Protein AF-A0A8D2KYY7-F1 (afdb_monomer)

Foldseek 3Di:
DDDDDPPDDDDPDDDDPPPPPDPPPPPFPADCLLVDDWDLDDAQDFAWWWFQDPVVRAIDIDGHRPDDTGSRTHNDRVVRCVRGVPRPDPDPPPDDDDPDDD

Organism: Varanus komodoensis (NCBI:txid61221)

InterPro domains:
  IPR002223 Pancreatic trypsin inhibitor Kunitz domain [PF00014] (33-85)
  IPR002223 Pancreatic trypsin inhibitor Kunitz domain [PR00759] (31-45)
  IPR002223 Pancreatic trypsin inhibitor Kunitz domain [PR00759] (59-69)
  IPR002223 Pancreatic trypsin inhibitor Kunitz domain [PR00759] (69-84)
  IPR002223 Pancreatic trypsin inhibitor Kunitz domain [PS50279] (34-84)
  IPR002223 Pancreatic trypsin inhibitor Kunitz domain [SM00131] (32-85)
  IPR020901 Proteinase inhibitor I2, Kunitz, conse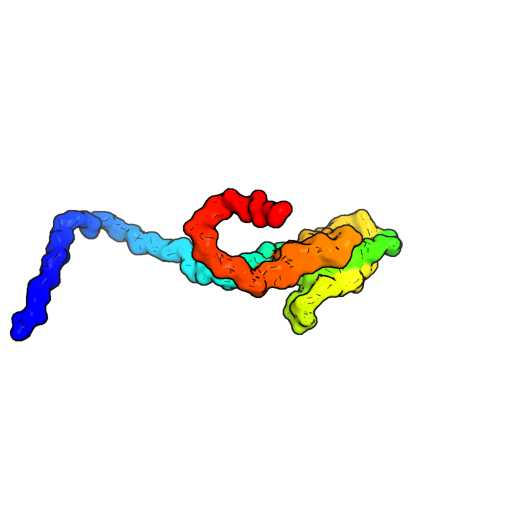rved site [PS00280] (62-80)
  IPR036880 Pancreatic trypsin inhibitor Kunitz domain superfamily [G3DSA:4.10.410.10] (22-94)
  IPR036880 Pancreatic trypsin inhibitor Kunitz domain superfamily [SSF57362] (28-86)
  IPR050098 Tissue factor pathway inhibitor/Kunitz-type serine protease inhibitor-like [PTHR10083] (25-87)

pLDDT: mean 76.75, std 21.6, range [40.44, 98.44]

Mean predicted aligned error: 15.15 Å

Radius of gyration: 23.45 Å; Cα contacts (8 Å, |Δi|>4): 127; chains: 1; bounding box: 66×53×48 Å

Sequence (102 aa):
RRGFCTVRPSFCTTRLCIPSPLRQAPSSFRPDICDLPVDPGHCKAYIVRYYYNRATNRCQKFIYGGCKGNGNNFKTLEQCQKTCESSANTTRTAWGPSSAAP

Nearest PDB structures (foldseek):
  5nmv-assembly1_K  TM=1.003E+00  e=4.332E-07  Homo sapiens
  3m7q-assembly1_B  TM=9.881E-01  e=7.737E-07  Stichodactyla helianthus
  2ody-assembly2_F  TM=9.115E-01  e=5.979E-07  Rhipicephalus microplus
  6q6c-assembly2_B  TM=9.743E-01  e=2.633E-06  Conus striatus
  5yv7-assembly1_A  TM=9.722E-01  e=2.808E-06  Dendroaspis angusticeps

Structure (mmCIF, N/CA/C/O backbone):
data_AF-A0A8D2KYY7-F1
#
_entry.id   AF-A0A8D2KYY7-F1
#
loop_
_atom_site.group_PDB
_atom_site.id
_atom_site.type_symbol
_atom_site.label_atom_id
_atom_site.label_alt_id
_atom_site.label_comp_id
_atom_site.label_asym_id
_atom_site.label_entity_id
_atom_site.label_seq_id
_atom_site.pdbx_PDB_ins_code
_atom_site.Cartn_x
_atom_site.Cartn_y
_atom_site.Cartn_z
_atom_site.occupancy
_atom_site.B_iso_or_equiv
_atom_site.auth_seq_id
_atom_site.auth_comp_id
_atom_site.auth_asym_id
_atom_site.auth_atom_id
_atom_site.pdbx_PDB_model_num
ATOM 1 N N . ARG A 1 1 ? -54.490 31.248 15.657 1.00 48.53 1 ARG A N 1
ATOM 2 C CA . ARG A 1 1 ? -53.612 31.384 14.470 1.00 48.53 1 ARG A CA 1
ATOM 3 C C . ARG A 1 1 ? -52.354 32.135 14.916 1.00 48.53 1 ARG A C 1
ATOM 5 O O . ARG A 1 1 ? -52.413 33.341 15.084 1.00 48.53 1 ARG A O 1
ATOM 12 N N . ARG A 1 2 ? -51.298 31.395 15.282 1.00 44.22 2 ARG A N 1
ATOM 13 C CA . ARG A 1 2 ? -49.965 31.889 15.706 1.00 44.22 2 ARG A CA 1
ATOM 14 C C . ARG A 1 2 ? -49.086 31.918 14.441 1.00 44.22 2 ARG A C 1
ATOM 16 O O . ARG A 1 2 ? -49.304 31.051 13.608 1.00 44.22 2 ARG A O 1
ATOM 23 N N . GLY A 1 3 ? -48.118 32.784 14.171 1.00 40.44 3 GLY A N 1
ATOM 24 C CA . GLY A 1 3 ? -47.458 33.906 14.835 1.00 40.44 3 GLY A CA 1
ATOM 25 C C . GLY A 1 3 ? -46.453 34.472 13.804 1.00 40.44 3 GLY A C 1
ATOM 26 O O . GLY A 1 3 ? -46.096 33.786 12.850 1.00 40.44 3 GLY A O 1
ATOM 27 N N . PHE A 1 4 ? -46.079 35.738 13.947 1.00 47.56 4 PHE A N 1
ATOM 28 C CA . PHE A 1 4 ? -45.392 36.574 12.957 1.00 47.56 4 PHE A CA 1
ATOM 29 C C . PHE A 1 4 ? -43.995 36.071 12.530 1.00 47.56 4 PHE A C 1
ATOM 31 O O . PHE A 1 4 ? -43.160 35.753 13.373 1.00 47.56 4 PHE A O 1
ATOM 38 N N . CYS A 1 5 ? -43.707 36.094 11.220 1.00 54.09 5 CYS A N 1
ATOM 39 C CA . CYS A 1 5 ? -42.347 36.017 10.679 1.00 54.09 5 CYS A CA 1
ATOM 40 C C . CYS A 1 5 ? -41.602 37.326 10.979 1.00 54.09 5 CYS A C 1
ATOM 42 O O . CYS A 1 5 ? -41.733 38.301 10.243 1.00 54.09 5 CYS A O 1
ATOM 44 N N . THR A 1 6 ? -40.792 37.363 12.034 1.00 54.78 6 THR A N 1
ATOM 45 C CA . THR A 1 6 ? -39.827 38.451 12.243 1.00 54.78 6 THR A CA 1
ATOM 46 C C . THR A 1 6 ? -38.569 38.190 11.415 1.00 54.78 6 THR A C 1
ATOM 48 O O . THR A 1 6 ? -37.519 37.825 11.942 1.00 54.78 6 THR A O 1
ATOM 51 N N . VAL A 1 7 ? -38.668 38.374 10.099 1.00 51.41 7 VAL A N 1
ATOM 52 C CA . VAL A 1 7 ? -37.487 38.672 9.281 1.00 51.41 7 VAL A CA 1
ATOM 53 C C . VAL A 1 7 ? -37.053 40.095 9.624 1.00 51.41 7 VAL A C 1
ATOM 55 O O . VAL A 1 7 ? -37.722 41.061 9.267 1.00 51.41 7 VAL A O 1
ATOM 58 N N . ARG A 1 8 ? -35.956 40.238 10.375 1.00 50.00 8 ARG A N 1
ATOM 59 C CA . ARG A 1 8 ? -35.289 41.538 10.516 1.00 50.00 8 ARG A CA 1
ATOM 60 C C . ARG A 1 8 ? -34.567 41.866 9.197 1.00 50.00 8 ARG A C 1
ATOM 62 O O . ARG A 1 8 ? -33.882 40.992 8.668 1.00 50.00 8 ARG A O 1
ATOM 69 N N . PRO A 1 9 ? -34.724 43.090 8.664 1.00 55.34 9 PRO A N 1
ATOM 70 C CA . PRO A 1 9 ? -34.107 43.534 7.420 1.00 55.34 9 PRO A CA 1
ATOM 71 C C . PRO A 1 9 ? -32.664 44.007 7.664 1.00 55.34 9 PRO A C 1
ATOM 73 O O . PRO A 1 9 ? -32.328 44.405 8.780 1.00 55.34 9 PRO A O 1
ATOM 76 N N . SER A 1 10 ? -31.864 44.050 6.590 1.00 50.38 10 SER A N 1
ATOM 77 C CA . SER A 1 10 ? -30.414 44.355 6.490 1.00 50.38 10 SER A CA 1
ATOM 78 C C . SER A 1 10 ? -29.561 43.076 6.540 1.00 50.38 10 SER A C 1
ATOM 80 O O . SER A 1 10 ? -29.417 42.475 7.591 1.00 50.38 10 SER A O 1
ATOM 82 N N . PHE A 1 11 ? -28.974 42.539 5.470 1.00 45.44 11 PHE A N 1
ATOM 83 C CA . PHE A 1 11 ? -28.519 43.122 4.212 1.00 45.44 11 PHE A CA 1
ATOM 84 C C . PHE A 1 11 ? -28.620 42.054 3.111 1.00 45.44 11 PHE A C 1
ATOM 86 O O . PHE A 1 11 ? -27.840 41.108 3.077 1.00 45.44 11 PHE A O 1
ATOM 93 N N . CYS A 1 12 ? -29.583 42.197 2.201 1.00 52.53 12 CYS A N 1
ATOM 94 C CA . CYS A 1 12 ? -29.524 41.526 0.907 1.00 52.53 12 CYS A CA 1
ATOM 95 C C . CYS A 1 12 ? -28.893 42.531 -0.057 1.00 52.53 12 CYS A C 1
ATOM 97 O O . CYS A 1 12 ? -29.588 43.322 -0.689 1.00 52.53 12 CYS A O 1
ATOM 99 N N . THR A 1 13 ? -27.565 42.584 -0.091 1.00 57.62 13 THR A N 1
ATOM 100 C CA . THR A 1 13 ? -26.835 43.410 -1.053 1.00 57.62 13 THR A CA 1
ATOM 101 C C . THR A 1 13 ? -25.931 42.510 -1.872 1.00 57.62 13 THR A C 1
ATOM 103 O O . THR A 1 13 ? -25.223 41.668 -1.330 1.00 57.62 13 THR A O 1
ATOM 106 N N . THR A 1 14 ? -25.977 42.722 -3.185 1.00 52.69 14 THR A N 1
ATOM 107 C CA . THR A 1 14 ? -25.118 42.137 -4.223 1.00 52.69 14 THR A CA 1
ATOM 108 C C . THR A 1 14 ? -25.238 40.626 -4.434 1.00 52.69 14 THR A C 1
ATOM 110 O O . THR A 1 14 ? -24.590 39.834 -3.770 1.00 52.69 14 THR A O 1
ATOM 113 N N . ARG A 1 15 ? -26.064 40.244 -5.418 1.00 60.72 15 ARG A N 1
ATOM 114 C CA . ARG A 1 15 ? -25.735 39.431 -6.616 1.00 60.72 15 ARG A CA 1
ATOM 115 C C . ARG A 1 15 ? -24.553 38.433 -6.569 1.00 60.72 15 ARG A C 1
ATOM 117 O O . ARG A 1 15 ? -23.904 38.221 -7.584 1.00 60.72 15 ARG A O 1
ATOM 124 N N . LEU A 1 16 ? -24.313 37.776 -5.443 1.00 52.81 16 LEU A N 1
ATOM 125 C CA . LEU A 1 16 ? -23.398 36.651 -5.271 1.00 52.81 16 LEU A CA 1
ATOM 126 C C . LEU A 1 16 ? -24.142 35.582 -4.471 1.00 52.81 16 LEU A C 1
ATOM 128 O O . LEU A 1 16 ? -23.932 35.390 -3.278 1.00 52.81 16 LEU A O 1
ATOM 132 N N . CYS A 1 17 ? -25.034 34.860 -5.152 1.00 53.78 17 CYS A N 1
ATOM 133 C CA . CYS A 1 17 ? -25.278 33.479 -4.761 1.00 53.78 17 CYS A CA 1
ATOM 134 C C . CYS A 1 17 ? -23.953 32.755 -4.999 1.00 53.78 17 CYS A C 1
ATOM 136 O O . CYS A 1 17 ? -23.653 32.372 -6.127 1.00 53.78 17 CYS A O 1
ATOM 138 N N . ILE A 1 18 ? -23.120 32.669 -3.963 1.00 57.78 18 ILE A N 1
ATOM 139 C CA . ILE A 1 18 ? -21.913 31.850 -3.982 1.00 57.78 18 ILE A CA 1
ATOM 140 C C . ILE A 1 18 ? -22.413 30.434 -4.299 1.00 57.78 18 ILE A C 1
ATOM 142 O O . ILE A 1 18 ? -23.203 29.913 -3.503 1.00 57.78 18 ILE A O 1
ATOM 146 N N . PRO A 1 19 ? -22.053 29.814 -5.443 1.00 49.78 19 PRO A N 1
ATOM 147 C CA . PRO A 1 19 ? -22.324 28.399 -5.621 1.00 49.78 19 PRO A CA 1
ATOM 148 C C . PRO A 1 19 ? -21.653 27.717 -4.440 1.00 49.78 19 PRO A C 1
ATOM 150 O O . PRO A 1 19 ? -20.446 27.863 -4.240 1.00 49.78 19 PRO A O 1
ATOM 153 N N . SER A 1 20 ? -22.468 27.097 -3.588 1.00 56.03 20 SER A N 1
ATOM 154 C CA . SER A 1 20 ? -22.016 26.432 -2.376 1.00 56.03 20 SER A CA 1
ATOM 155 C C . SER A 1 20 ? -20.775 25.616 -2.735 1.00 56.03 20 SER A C 1
ATOM 157 O O . SER A 1 20 ? -20.881 24.798 -3.655 1.00 56.03 20 SER A O 1
ATOM 159 N N . PRO A 1 21 ? -19.604 25.841 -2.105 1.00 57.22 21 PRO A N 1
ATOM 160 C CA . PRO A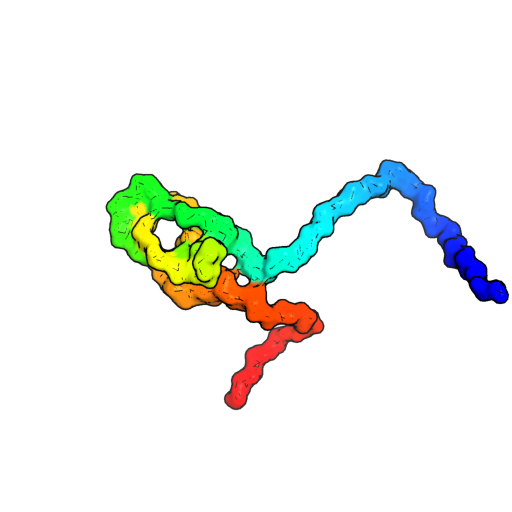 1 21 ? -18.469 24.977 -2.359 1.00 57.22 21 PRO A CA 1
ATOM 161 C C . PRO A 1 21 ? -18.957 23.601 -1.954 1.00 57.22 21 PRO A C 1
ATOM 163 O O . PRO A 1 21 ? -19.390 23.419 -0.816 1.00 57.22 21 PRO A O 1
ATOM 166 N N . LEU A 1 22 ? -19.053 22.730 -2.956 1.00 47.69 22 LEU A N 1
ATOM 167 C CA . LEU A 1 22 ? -19.577 21.377 -2.918 1.00 47.69 22 LEU A CA 1
ATOM 168 C C . LEU A 1 22 ? -19.725 20.888 -1.483 1.00 47.69 22 LEU A C 1
ATOM 170 O O . LEU A 1 22 ? -18.726 20.640 -0.805 1.00 47.69 22 LEU A O 1
ATOM 174 N N . ARG A 1 23 ? -20.980 20.776 -1.033 1.00 51.78 23 ARG A N 1
ATOM 175 C CA . ARG A 1 23 ? -21.366 19.995 0.139 1.00 51.78 23 ARG A CA 1
ATOM 176 C C . ARG A 1 23 ? -20.937 18.556 -0.131 1.00 51.78 23 ARG A C 1
ATOM 178 O O . ARG A 1 23 ? -21.747 17.708 -0.482 1.00 51.78 23 ARG A O 1
ATOM 185 N N . GLN A 1 24 ? -19.643 18.301 -0.016 1.00 52.22 24 GLN A N 1
ATOM 186 C CA . GLN A 1 24 ? -19.081 16.983 0.105 1.00 52.22 24 GLN A CA 1
ATOM 187 C C . GLN A 1 24 ? -19.529 16.566 1.492 1.00 52.22 24 GLN A C 1
ATOM 189 O O . GLN A 1 24 ? -18.998 17.004 2.514 1.00 52.22 24 GLN A O 1
ATOM 194 N N . ALA A 1 25 ? -20.617 15.798 1.529 1.00 55.78 25 ALA A N 1
ATOM 195 C CA . ALA A 1 25 ? -20.878 14.955 2.676 1.00 55.78 25 ALA A CA 1
ATOM 196 C C . ALA A 1 25 ? -19.541 14.292 3.051 1.00 55.78 25 ALA A C 1
ATOM 198 O O . ALA A 1 25 ? -18.813 13.908 2.135 1.00 55.78 25 ALA A O 1
ATOM 199 N N . PRO A 1 26 ? -19.178 14.173 4.338 1.00 54.53 26 PRO A N 1
ATOM 200 C CA . PRO A 1 26 ? -18.027 13.372 4.721 1.00 54.53 26 PRO A CA 1
ATOM 201 C C . PRO A 1 26 ? -18.350 11.919 4.356 1.00 54.53 26 PRO A C 1
ATOM 203 O O . PRO A 1 26 ? -18.907 11.165 5.155 1.00 54.53 26 PRO A O 1
ATOM 206 N N . SER A 1 27 ? -18.098 11.556 3.101 1.00 57.41 27 SER A N 1
ATOM 207 C CA . SER A 1 27 ? -18.264 10.228 2.551 1.00 57.41 27 SER A CA 1
ATOM 208 C C . SER A 1 27 ? -17.104 9.421 3.087 1.00 57.41 27 SER A C 1
ATOM 210 O O . SER A 1 27 ? -16.060 9.347 2.453 1.00 57.41 27 SER A O 1
ATOM 212 N N . SER A 1 28 ? -17.285 8.859 4.282 1.00 60.31 28 SER A N 1
ATOM 213 C CA . SER A 1 28 ? -16.292 8.058 5.003 1.00 60.31 28 SER A CA 1
ATOM 214 C C . SER A 1 28 ? -14.980 8.796 5.319 1.00 60.31 28 SER A C 1
ATOM 216 O O . SER A 1 28 ? -14.348 9.424 4.484 1.00 60.31 28 SER A O 1
ATOM 218 N N . PHE A 1 29 ? -14.514 8.690 6.561 1.00 69.44 29 PHE A N 1
ATOM 219 C CA . PHE A 1 29 ? -13.183 9.160 6.971 1.00 69.44 29 PHE A CA 1
ATOM 22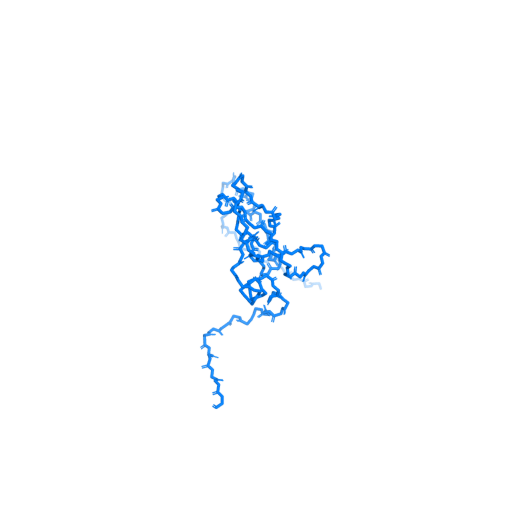0 C C . PHE A 1 29 ? -12.097 8.199 6.435 1.00 69.44 29 PHE A C 1
ATOM 222 O O . PHE A 1 29 ? -11.320 7.626 7.195 1.00 69.44 29 PHE A O 1
ATOM 229 N N . ARG A 1 30 ? -12.113 7.917 5.128 1.00 79.75 30 ARG A N 1
ATOM 230 C CA . ARG A 1 30 ? -11.134 7.084 4.427 1.00 79.75 30 ARG A CA 1
ATOM 231 C C . ARG A 1 30 ? -10.218 7.995 3.619 1.00 79.75 30 ARG A C 1
ATOM 233 O O . ARG A 1 30 ? -10.729 8.829 2.878 1.00 79.75 30 ARG A O 1
ATOM 240 N N . PRO A 1 31 ? -8.891 7.873 3.762 1.00 88.75 31 PRO A N 1
ATOM 241 C CA . PRO A 1 31 ? -7.971 8.625 2.925 1.00 88.75 31 PRO A CA 1
ATOM 242 C C . PRO A 1 31 ? -8.168 8.276 1.446 1.00 88.75 31 PRO A C 1
ATOM 244 O O . PRO A 1 31 ? -8.294 7.101 1.106 1.00 88.75 31 PRO A O 1
ATOM 247 N N . ASP A 1 32 ? -8.088 9.274 0.567 1.00 91.38 32 ASP A N 1
ATOM 248 C CA . ASP A 1 32 ? -8.214 9.096 -0.890 1.00 91.38 32 ASP A CA 1
ATOM 249 C C . ASP A 1 32 ? -7.154 8.132 -1.472 1.00 91.38 32 ASP A C 1
ATOM 251 O O . ASP A 1 32 ? -7.356 7.489 -2.492 1.00 91.38 32 ASP A O 1
ATOM 255 N N . ILE A 1 33 ? -6.033 7.900 -0.781 1.00 94.88 33 ILE A N 1
ATOM 256 C CA . ILE A 1 33 ? -5.046 6.903 -1.233 1.00 94.88 33 ILE A CA 1
ATOM 257 C C . ILE A 1 33 ? -5.595 5.470 -1.223 1.00 94.88 33 ILE A C 1
ATOM 259 O O . ILE A 1 33 ? -5.155 4.643 -2.015 1.00 94.88 33 ILE A O 1
ATOM 263 N N . CYS A 1 34 ? -6.560 5.176 -0.348 1.00 94.81 34 CYS A N 1
ATOM 264 C CA . CYS A 1 34 ? -7.258 3.889 -0.304 1.00 94.81 34 CYS A CA 1
ATOM 265 C C . CYS A 1 34 ? -8.196 3.727 -1.502 1.00 94.81 34 CYS A C 1
ATOM 267 O O . CYS A 1 34 ? -8.690 2.636 -1.785 1.00 94.81 34 CYS A O 1
ATOM 269 N N . ASP A 1 35 ? -8.434 4.830 -2.202 1.00 93.25 35 ASP A N 1
ATOM 270 C CA . ASP A 1 35 ? -9.371 4.924 -3.286 1.00 93.25 35 ASP A CA 1
ATOM 271 C C . ASP A 1 35 ? -8.727 4.683 -4.659 1.00 93.25 35 ASP A C 1
ATOM 273 O O . ASP A 1 35 ? -9.427 4.373 -5.629 1.00 93.25 35 ASP A O 1
ATOM 277 N N . LEU A 1 36 ? -7.394 4.716 -4.707 1.00 95.81 36 LEU A N 1
ATOM 278 C CA . LEU A 1 36 ? -6.582 4.532 -5.903 1.00 95.81 36 LEU A CA 1
ATOM 279 C C . LEU A 1 36 ? -6.469 3.051 -6.319 1.00 95.81 36 LEU A C 1
ATOM 281 O O . LEU A 1 36 ? -6.447 2.160 -5.463 1.00 95.81 36 LEU A O 1
ATOM 285 N N . PRO A 1 37 ? -6.336 2.758 -7.626 1.00 96.50 37 PRO A N 1
ATOM 286 C CA . PRO A 1 37 ? -6.029 1.411 -8.104 1.00 96.50 37 PRO A CA 1
ATOM 287 C C . PRO A 1 37 ? -4.622 0.974 -7.673 1.00 96.50 37 PRO A C 1
ATOM 289 O O . PRO A 1 37 ? -3.775 1.803 -7.353 1.00 96.50 37 PRO A O 1
ATOM 292 N N . VAL A 1 38 ? -4.336 -0.327 -7.708 1.00 96.50 38 VAL A N 1
ATOM 293 C CA . VAL A 1 38 ? -2.958 -0.816 -7.546 1.00 96.50 38 VAL A CA 1
ATOM 294 C C . VAL A 1 38 ? -2.110 -0.420 -8.759 1.00 96.50 38 VAL A C 1
ATOM 296 O O . VAL A 1 38 ? -2.564 -0.545 -9.894 1.00 96.50 38 VAL A O 1
ATOM 299 N N . ASP A 1 39 ? -0.878 0.039 -8.528 1.00 97.88 39 ASP A N 1
ATOM 300 C CA . ASP A 1 39 ? 0.070 0.383 -9.594 1.00 97.88 39 ASP A CA 1
ATOM 301 C C . ASP A 1 39 ? 1.461 -0.221 -9.300 1.00 97.88 39 ASP A C 1
ATOM 303 O O . ASP A 1 39 ? 2.150 0.234 -8.377 1.00 97.88 39 ASP A O 1
ATOM 307 N N . PRO A 1 40 ? 1.893 -1.258 -10.048 1.00 97.50 40 PRO A N 1
ATOM 308 C CA . PRO A 1 40 ? 3.213 -1.863 -9.881 1.00 97.50 40 PRO A CA 1
ATOM 309 C C . PRO A 1 40 ? 4.352 -0.960 -10.378 1.00 97.50 40 PRO A C 1
ATOM 311 O O . PRO A 1 40 ? 5.503 -1.188 -9.997 1.00 97.50 40 PRO A O 1
ATOM 314 N N . GLY A 1 41 ? 4.063 0.061 -11.188 1.00 97.25 41 GLY A N 1
ATOM 315 C CA . GLY A 1 41 ? 5.064 0.857 -11.885 1.00 97.25 41 GLY A CA 1
ATOM 316 C C . GLY A 1 41 ? 5.747 0.107 -13.036 1.00 97.25 41 GLY A C 1
ATOM 317 O O . GLY A 1 41 ? 5.450 -1.047 -13.332 1.00 97.25 41 GLY A O 1
ATOM 318 N N . HIS A 1 42 ? 6.680 0.787 -13.708 1.00 96.50 42 HIS A N 1
ATOM 319 C CA . HIS A 1 42 ? 7.329 0.282 -14.931 1.00 96.50 42 HIS A CA 1
ATOM 320 C C . HIS A 1 42 ? 8.652 -0.460 -14.678 1.00 96.50 42 HIS A C 1
ATOM 322 O O . HIS A 1 42 ? 9.186 -1.110 -15.578 1.00 96.50 42 HIS A O 1
ATOM 328 N N . CYS A 1 43 ? 9.213 -0.347 -13.473 1.00 98.00 43 CYS A N 1
ATOM 329 C CA . CYS A 1 43 ? 10.405 -1.102 -13.098 1.00 98.00 43 CYS A CA 1
ATOM 330 C C . CYS A 1 43 ? 10.065 -2.583 -12.844 1.00 98.00 43 CYS A C 1
ATOM 332 O O . CYS A 1 43 ? 8.905 -2.944 -12.675 1.00 98.00 43 CYS A O 1
ATOM 334 N N . LYS A 1 44 ? 11.081 -3.457 -12.836 1.00 97.06 44 LYS A N 1
ATOM 335 C CA . LYS A 1 44 ? 10.911 -4.925 -12.793 1.00 97.06 44 LYS A CA 1
ATOM 336 C C . LYS A 1 44 ? 11.496 -5.586 -11.537 1.00 97.06 44 LYS A C 1
ATOM 338 O O . LYS A 1 44 ? 11.856 -6.759 -11.571 1.00 97.06 44 LYS A O 1
ATOM 343 N N . ALA A 1 45 ? 11.637 -4.845 -10.438 1.00 97.69 45 ALA A N 1
ATOM 344 C CA . ALA A 1 45 ? 12.033 -5.438 -9.164 1.00 97.69 45 ALA A CA 1
ATOM 345 C C . ALA A 1 45 ? 10.896 -6.298 -8.585 1.00 97.69 45 ALA A C 1
ATOM 347 O O . ALA A 1 45 ? 9.719 -6.043 -8.830 1.00 97.69 45 ALA A O 1
ATOM 348 N N . TYR A 1 46 ? 11.249 -7.303 -7.784 1.00 98.00 46 TYR A N 1
ATOM 349 C CA . TYR A 1 46 ? 10.284 -8.159 -7.097 1.00 98.00 46 TYR A CA 1
ATOM 350 C C . TYR A 1 46 ? 10.156 -7.725 -5.635 1.00 98.00 46 TYR A C 1
ATOM 352 O O . TYR A 1 46 ? 10.837 -8.251 -4.755 1.00 98.00 46 TYR A O 1
ATOM 360 N N . ILE A 1 47 ? 9.326 -6.713 -5.370 1.00 98.19 47 ILE A N 1
ATOM 361 C CA . ILE A 1 47 ? 9.162 -6.163 -4.020 1.00 98.19 47 ILE A CA 1
ATOM 362 C C . ILE A 1 47 ? 7.731 -6.384 -3.546 1.00 98.19 47 ILE A C 1
ATOM 364 O O . ILE A 1 47 ? 6.796 -5.794 -4.078 1.00 98.19 47 ILE A O 1
ATOM 368 N N . VAL A 1 48 ? 7.556 -7.203 -2.511 1.00 98.31 48 VAL A N 1
ATOM 369 C CA . VAL A 1 48 ? 6.235 -7.434 -1.916 1.00 98.31 48 VAL A CA 1
ATOM 370 C C . VAL A 1 48 ? 5.773 -6.174 -1.188 1.00 98.31 48 VAL A C 1
ATOM 372 O O . VAL A 1 48 ? 6.473 -5.648 -0.319 1.00 98.31 48 VAL A O 1
ATOM 375 N N . ARG A 1 49 ? 4.588 -5.691 -1.556 1.00 98.38 49 ARG A N 1
ATOM 376 C CA . ARG A 1 49 ? 3.898 -4.552 -0.944 1.00 98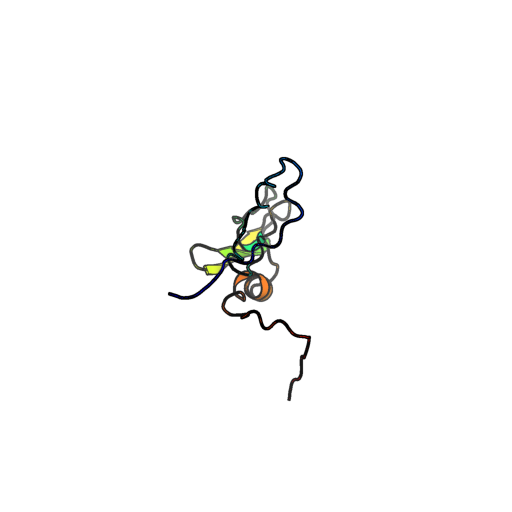.38 49 ARG A CA 1
ATOM 377 C C . ARG A 1 49 ? 2.431 -4.884 -0.732 1.00 98.38 49 ARG A C 1
ATOM 379 O O . ARG A 1 49 ? 1.948 -5.918 -1.191 1.00 98.38 49 ARG A O 1
ATOM 386 N N . TYR A 1 50 ? 1.735 -4.013 -0.018 1.00 98.44 50 TYR A N 1
ATOM 387 C CA . TYR A 1 50 ? 0.318 -4.158 0.288 1.00 98.44 50 TYR A CA 1
ATOM 388 C C . TYR A 1 50 ? -0.464 -2.994 -0.306 1.00 98.44 50 TYR A C 1
ATOM 390 O O . TYR A 1 50 ? 0.002 -1.860 -0.266 1.00 98.44 50 TYR A O 1
ATOM 398 N N . TYR A 1 51 ? -1.638 -3.274 -0.852 1.00 98.06 51 TYR A N 1
ATOM 399 C CA . TYR A 1 51 ? -2.575 -2.272 -1.352 1.00 98.06 51 TYR A CA 1
ATOM 400 C C . TYR A 1 51 ? -3.965 -2.575 -0.798 1.00 98.06 51 TYR A C 1
ATOM 402 O O . TYR A 1 51 ? -4.278 -3.722 -0.472 1.00 98.06 51 TYR A O 1
ATOM 410 N N . TYR A 1 52 ? -4.804 -1.558 -0.687 1.00 97.50 52 TYR A N 1
ATOM 411 C CA . TYR A 1 52 ? -6.192 -1.706 -0.300 1.00 97.50 52 TYR A CA 1
ATOM 412 C C . TYR A 1 52 ? -7.058 -2.005 -1.524 1.00 97.50 52 TYR A C 1
ATOM 414 O O . TYR A 1 52 ? -7.104 -1.223 -2.475 1.00 97.50 52 TYR A O 1
ATOM 422 N N . ASN A 1 53 ? -7.762 -3.134 -1.492 1.00 96.25 53 ASN A N 1
ATOM 423 C CA . ASN A 1 53 ? -8.723 -3.519 -2.511 1.00 96.25 53 ASN A CA 1
ATOM 424 C C . ASN A 1 53 ? -10.133 -3.126 -2.059 1.00 96.25 53 ASN A C 1
ATOM 426 O O . ASN A 1 53 ? -10.706 -3.719 -1.145 1.00 96.25 53 ASN A O 1
ATOM 430 N N . ARG A 1 54 ? -10.711 -2.133 -2.737 1.00 91.62 54 ARG A N 1
ATOM 431 C CA . ARG A 1 54 ? -12.046 -1.600 -2.425 1.00 91.62 54 ARG A CA 1
ATOM 432 C C . ARG A 1 54 ? -13.172 -2.581 -2.738 1.00 91.62 54 ARG A C 1
ATOM 434 O O . ARG A 1 54 ? -14.186 -2.554 -2.053 1.00 91.62 54 ARG A O 1
ATOM 441 N N . ALA A 1 55 ? -12.987 -3.460 -3.726 1.00 92.19 55 ALA A N 1
ATOM 442 C CA . ALA A 1 55 ? -13.989 -4.458 -4.093 1.00 92.19 55 ALA A CA 1
ATOM 443 C C . ALA A 1 55 ? -14.144 -5.520 -2.998 1.00 92.19 55 ALA A C 1
ATOM 445 O O . ALA A 1 55 ? -15.256 -5.934 -2.685 1.00 92.19 55 ALA A O 1
ATOM 446 N N . THR A 1 56 ? -13.037 -5.929 -2.373 1.00 93.62 56 THR A N 1
ATOM 447 C CA . THR A 1 56 ? -13.058 -6.892 -1.260 1.00 93.62 56 THR A CA 1
ATOM 448 C C . THR A 1 56 ? -13.119 -6.224 0.111 1.00 93.62 56 THR A C 1
ATOM 450 O O . THR A 1 56 ? -13.357 -6.902 1.104 1.00 93.62 56 THR A O 1
ATOM 453 N N . ASN A 1 57 ? -12.926 -4.905 0.166 1.00 92.12 57 ASN A N 1
ATOM 454 C CA . ASN A 1 57 ? -12.709 -4.117 1.375 1.00 92.12 57 ASN A CA 1
ATOM 455 C C . ASN A 1 57 ? -11.541 -4.610 2.246 1.00 92.12 57 ASN A C 1
ATOM 457 O O . ASN A 1 57 ? -11.620 -4.568 3.474 1.00 92.12 57 ASN A O 1
ATOM 461 N N . ARG A 1 58 ? -10.462 -5.103 1.624 1.00 94.88 58 ARG A N 1
ATOM 462 C CA . ARG A 1 58 ? -9.319 -5.682 2.345 1.00 94.88 58 ARG A CA 1
ATOM 463 C C . ARG A 1 58 ? -7.978 -5.282 1.759 1.00 94.88 58 ARG A C 1
ATOM 465 O O . ARG A 1 58 ? -7.827 -5.134 0.548 1.00 94.88 58 ARG A O 1
ATOM 472 N N . CYS A 1 59 ? -6.979 -5.204 2.621 1.00 97.31 59 CYS A N 1
ATOM 473 C CA . CYS A 1 59 ? -5.584 -5.097 2.238 1.00 97.31 59 CYS A CA 1
ATOM 474 C C . CYS A 1 59 ? -5.057 -6.424 1.681 1.00 97.31 59 CYS A C 1
ATOM 476 O O . CYS A 1 59 ? -5.191 -7.484 2.295 1.00 97.31 59 CYS A O 1
ATOM 478 N N . GLN A 1 60 ? -4.446 -6.365 0.502 1.00 98.00 60 GLN A N 1
ATOM 479 C CA . GLN A 1 60 ? -3.934 -7.513 -0.238 1.00 98.00 60 GLN A CA 1
ATOM 480 C C . GLN A 1 60 ? -2.487 -7.273 -0.671 1.00 98.00 60 GLN A C 1
ATOM 482 O O . GLN A 1 60 ? -2.048 -6.136 -0.829 1.00 98.00 60 GLN A O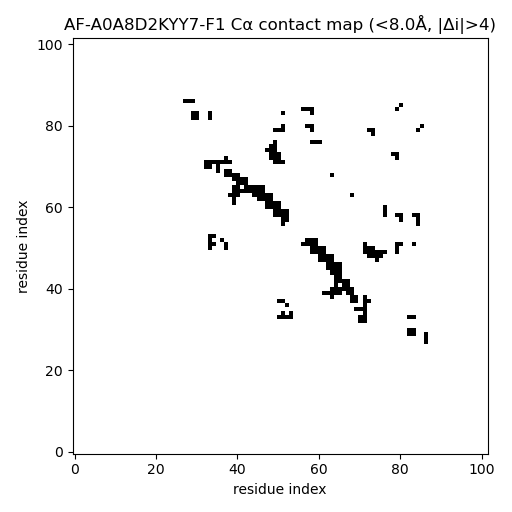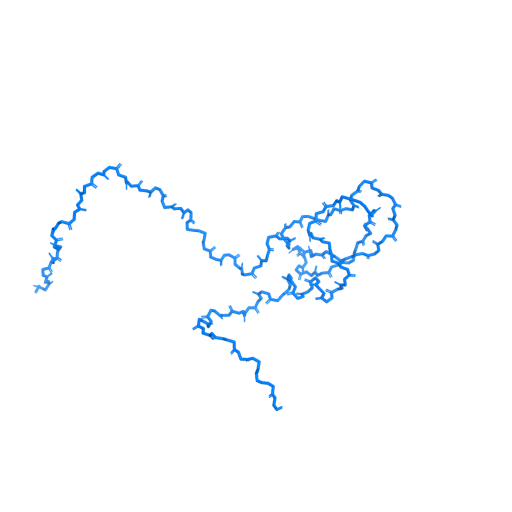 1
ATOM 487 N N . LYS A 1 61 ? -1.733 -8.359 -0.862 1.00 98.12 61 LYS A N 1
ATOM 488 C CA . LYS A 1 61 ? -0.349 -8.296 -1.345 1.00 98.12 61 LYS A CA 1
ATOM 489 C C . LYS A 1 61 ? -0.297 -8.084 -2.859 1.00 98.12 61 LYS A C 1
ATOM 491 O O . LYS A 1 61 ? -1.103 -8.659 -3.589 1.00 98.12 61 LYS A O 1
ATOM 496 N N . PHE A 1 62 ? 0.688 -7.327 -3.323 1.00 98.12 62 PHE A N 1
ATOM 497 C CA . PHE A 1 62 ? 1.042 -7.200 -4.736 1.00 98.12 62 PHE A CA 1
ATOM 498 C C . PHE A 1 62 ? 2.560 -7.075 -4.905 1.00 98.12 62 PHE A C 1
ATOM 500 O O . PHE A 1 62 ? 3.290 -6.855 -3.933 1.00 98.12 62 PHE A O 1
ATOM 507 N N . ILE A 1 63 ? 3.037 -7.241 -6.139 1.00 98.38 63 ILE A N 1
ATOM 508 C CA . ILE A 1 63 ? 4.447 -7.054 -6.485 1.00 98.38 63 ILE A CA 1
ATOM 509 C C . ILE A 1 63 ? 4.631 -5.646 -7.036 1.00 98.38 63 ILE A C 1
ATOM 511 O O . ILE A 1 63 ? 4.063 -5.290 -8.066 1.00 98.38 63 ILE A O 1
ATOM 515 N N . TYR A 1 64 ? 5.430 -4.852 -6.337 1.00 98.38 64 TYR A N 1
ATOM 516 C CA . TYR A 1 64 ? 5.838 -3.523 -6.754 1.00 98.38 64 TYR A CA 1
ATOM 517 C C . TYR A 1 64 ? 7.169 -3.593 -7.501 1.00 98.38 64 TYR A C 1
ATOM 519 O O . TYR A 1 64 ? 8.154 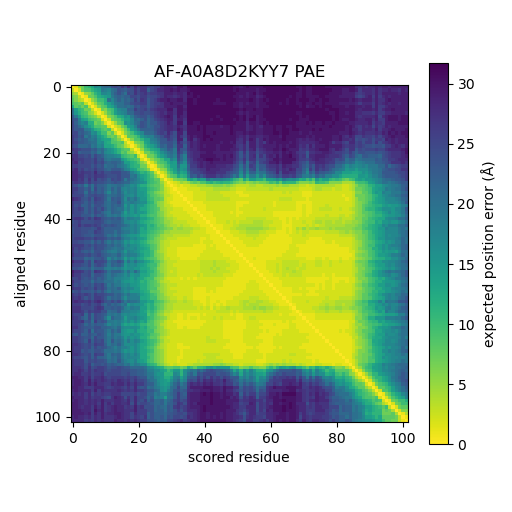-4.131 -6.990 1.00 98.38 64 TYR A O 1
ATOM 527 N N . GLY A 1 65 ? 7.202 -2.979 -8.681 1.00 98.00 65 GLY A N 1
ATOM 528 C CA . GLY A 1 65 ? 8.339 -2.954 -9.591 1.00 98.00 65 GLY A CA 1
ATOM 529 C C . GLY A 1 65 ? 9.543 -2.155 -9.094 1.00 98.00 65 GLY A C 1
ATOM 530 O O . GLY A 1 65 ? 10.614 -2.241 -9.688 1.00 98.00 65 GLY A O 1
ATOM 531 N N . GLY A 1 66 ? 9.401 -1.381 -8.014 1.00 97.12 66 GLY A N 1
ATOM 532 C CA . GLY A 1 66 ? 10.499 -0.644 -7.378 1.00 97.12 66 GLY A CA 1
ATOM 533 C C . GLY A 1 66 ? 10.614 0.828 -7.771 1.00 97.12 66 GLY A C 1
ATOM 534 O O . GLY A 1 66 ? 11.355 1.558 -7.118 1.00 97.12 66 GLY A O 1
ATOM 535 N N . CYS A 1 67 ? 9.856 1.298 -8.763 1.00 97.06 67 CYS A N 1
ATOM 536 C CA . CYS A 1 67 ? 9.797 2.716 -9.115 1.00 97.06 67 CYS A CA 1
ATOM 537 C C . CYS A 1 67 ? 8.399 3.149 -9.572 1.00 97.06 67 CYS A C 1
ATOM 539 O O . CYS A 1 67 ? 7.636 2.336 -10.091 1.00 97.06 67 CYS A O 1
ATOM 541 N N . LYS A 1 68 ? 8.114 4.455 -9.449 1.00 96.12 68 LYS A N 1
ATOM 542 C CA . LYS A 1 68 ? 6.804 5.061 -9.756 1.00 96.12 68 LYS A CA 1
ATOM 543 C C . LYS A 1 68 ? 5.690 4.389 -8.938 1.00 96.12 68 LYS A C 1
ATOM 545 O O . LYS A 1 68 ? 5.918 4.121 -7.764 1.00 96.12 68 LYS A O 1
ATOM 550 N N . GLY A 1 69 ? 4.500 4.185 -9.489 1.00 95.25 69 GLY A N 1
ATOM 551 C CA . GLY A 1 69 ? 3.350 3.758 -8.702 1.00 95.25 69 GLY A CA 1
ATOM 552 C C . GLY A 1 69 ? 2.547 4.933 -8.147 1.00 95.25 69 GLY A C 1
ATOM 553 O O . GLY A 1 69 ? 2.780 6.097 -8.484 1.00 95.25 69 GLY A O 1
ATOM 554 N N . ASN A 1 70 ? 1.631 4.617 -7.235 1.00 97.44 70 ASN A N 1
ATOM 555 C CA . ASN A 1 70 ? 0.801 5.590 -6.534 1.00 97.44 70 ASN A CA 1
ATOM 556 C C . ASN A 1 70 ? 0.788 5.342 -5.011 1.00 97.44 70 ASN A C 1
ATOM 558 O O . ASN A 1 70 ? 1.521 4.497 -4.495 1.00 97.44 70 ASN A O 1
ATOM 562 N N . GLY A 1 71 ? -0.029 6.113 -4.285 1.00 96.44 71 GLY A N 1
ATOM 563 C CA . GLY A 1 71 ? -0.106 6.081 -2.822 1.00 96.44 71 GLY A CA 1
ATOM 564 C C . GLY A 1 71 ? -0.733 4.819 -2.217 1.00 96.44 71 GLY A C 1
ATOM 565 O O . GLY A 1 71 ? -0.554 4.590 -1.023 1.00 96.44 71 GLY A O 1
ATOM 566 N N . ASN A 1 72 ? -1.415 3.978 -3.003 1.00 97.62 72 ASN A N 1
ATOM 567 C CA . ASN A 1 72 ? -1.961 2.698 -2.544 1.00 97.62 72 ASN A CA 1
ATOM 568 C C . ASN A 1 72 ? -0.866 1.610 -2.517 1.00 97.62 72 ASN A C 1
ATOM 570 O O . ASN A 1 72 ? -0.948 0.579 -3.186 1.00 97.62 72 ASN A O 1
ATOM 574 N N . ASN A 1 73 ? 0.219 1.890 -1.791 1.00 98.06 73 ASN A N 1
ATOM 575 C CA . ASN A 1 73 ? 1.427 1.071 -1.714 1.00 98.06 73 ASN A CA 1
ATOM 576 C C . ASN A 1 73 ? 2.024 1.165 -0.304 1.00 98.06 73 ASN A C 1
ATOM 578 O O . ASN A 1 73 ? 2.729 2.112 0.044 1.00 98.06 73 ASN A O 1
ATOM 582 N N . PHE A 1 74 ? 1.745 0.157 0.511 1.00 98.12 74 PHE A N 1
ATOM 583 C CA . PHE A 1 74 ? 2.153 0.073 1.908 1.00 98.12 74 PHE A CA 1
ATOM 584 C C . PHE A 1 74 ? 3.232 -0.995 2.096 1.00 98.12 74 PHE A C 1
ATOM 586 O O . PHE A 1 74 ? 3.248 -2.027 1.418 1.00 98.12 74 PHE A O 1
ATOM 593 N N . LYS A 1 75 ? 4.153 -0.760 3.038 1.00 97.62 75 LYS A N 1
ATOM 594 C CA . LYS A 1 75 ? 5.261 -1.692 3.313 1.00 97.62 75 LYS A CA 1
ATOM 595 C C . LYS A 1 75 ? 4.799 -2.926 4.083 1.00 97.62 75 LYS A C 1
ATOM 597 O O . LYS A 1 75 ? 5.337 -4.007 3.871 1.00 97.62 75 LYS A O 1
ATOM 602 N N . THR A 1 76 ? 3.811 -2.765 4.958 1.00 98.06 76 THR A N 1
ATOM 603 C CA . THR A 1 76 ? 3.272 -3.835 5.804 1.00 98.06 76 THR A CA 1
ATOM 604 C C . THR A 1 76 ? 1.755 -3.909 5.684 1.00 98.06 76 THR A C 1
ATOM 606 O O . THR A 1 76 ? 1.096 -2.920 5.349 1.00 98.06 76 THR A O 1
ATOM 609 N N . LEU A 1 77 ? 1.201 -5.089 5.977 1.00 96.75 77 LEU A N 1
ATOM 610 C CA . LEU A 1 77 ? -0.244 -5.302 6.009 1.00 96.75 77 LEU A CA 1
ATOM 611 C C . LEU A 1 77 ? -0.898 -4.355 7.021 1.00 96.75 77 LEU A C 1
ATOM 613 O O . LEU A 1 77 ? -1.810 -3.617 6.671 1.00 96.75 77 LEU A O 1
ATOM 617 N N . GLU A 1 78 ? -0.359 -4.302 8.238 1.00 96.06 78 GLU A N 1
ATOM 618 C CA . GLU A 1 78 ? -0.852 -3.462 9.335 1.00 96.06 78 GLU A CA 1
ATOM 619 C C . GLU A 1 78 ? -0.934 -1.981 8.961 1.00 96.06 78 GLU A C 1
ATOM 621 O O . GLU A 1 78 ? -1.889 -1.306 9.339 1.00 96.06 78 GLU A O 1
ATOM 626 N N . GLN A 1 79 ? 0.048 -1.467 8.212 1.00 95.62 79 GLN A N 1
ATOM 627 C CA . GLN A 1 79 ? 0.033 -0.082 7.749 1.00 95.62 79 GLN A CA 1
ATOM 628 C C . GLN A 1 79 ? -1.156 0.154 6.813 1.00 95.62 79 GLN A C 1
ATOM 630 O O . GLN A 1 79 ? -1.912 1.097 7.019 1.00 95.62 79 GLN A O 1
ATOM 635 N N . CYS A 1 80 ? -1.363 -0.737 5.842 1.00 96.81 80 CYS A N 1
ATOM 636 C CA . CYS A 1 80 ? -2.517 -0.668 4.951 1.00 96.81 80 CYS A CA 1
ATOM 637 C C . CYS A 1 80 ? -3.838 -0.728 5.736 1.00 96.81 80 CYS A C 1
ATOM 639 O O . CYS A 1 80 ? -4.727 0.093 5.513 1.00 96.81 80 CYS A O 1
ATOM 641 N N . GLN A 1 81 ? -3.963 -1.654 6.691 1.00 94.56 81 GLN A N 1
ATOM 642 C CA . GLN A 1 81 ? -5.196 -1.843 7.461 1.00 94.56 81 GLN A CA 1
ATOM 643 C C . GLN A 1 81 ? -5.505 -0.634 8.348 1.00 94.56 81 GLN A C 1
ATOM 645 O O . GLN A 1 81 ? -6.623 -0.121 8.334 1.00 94.56 81 GLN A O 1
ATOM 650 N N . LYS A 1 82 ? -4.508 -0.111 9.069 1.00 92.44 82 LYS A N 1
ATOM 651 C CA . LYS A 1 82 ? -4.671 1.096 9.892 1.00 92.44 82 LYS A CA 1
ATOM 652 C C . LYS A 1 82 ? -5.107 2.295 9.057 1.00 92.44 82 LYS A C 1
ATOM 654 O O . LYS A 1 82 ? -5.935 3.078 9.506 1.00 92.44 82 LYS A O 1
ATOM 659 N N . THR A 1 83 ? -4.569 2.432 7.848 1.00 92.00 83 THR A N 1
ATOM 660 C CA . THR A 1 83 ? -4.882 3.566 6.975 1.00 92.00 83 THR A CA 1
ATOM 661 C C . THR A 1 83 ? -6.229 3.419 6.272 1.00 92.00 83 THR A C 1
ATOM 663 O O . THR A 1 83 ? -6.963 4.399 6.172 1.00 92.00 83 THR A O 1
ATOM 666 N N . CYS A 1 84 ? -6.569 2.218 5.801 1.00 93.06 84 CYS A N 1
ATOM 667 C CA . CYS A 1 84 ? -7.700 2.015 4.899 1.00 93.06 84 CYS A CA 1
ATOM 668 C C . CYS A 1 84 ? -8.852 1.199 5.488 1.00 93.06 84 CYS A C 1
ATOM 670 O O . CYS A 1 84 ? -9.992 1.415 5.089 1.00 93.06 84 CYS A O 1
ATOM 672 N N . GLU A 1 85 ? -8.622 0.295 6.440 1.00 89.88 85 GLU A N 1
ATOM 673 C CA . GLU A 1 85 ? -9.669 -0.536 7.064 1.00 89.88 85 GLU A CA 1
ATOM 674 C C . GLU A 1 85 ? -10.274 0.103 8.331 1.00 89.88 85 GLU A C 1
ATOM 676 O O . GLU A 1 85 ? -11.404 -0.214 8.687 1.00 89.88 85 GLU A O 1
ATOM 681 N N . SER A 1 86 ? -9.593 1.063 8.971 1.00 74.88 86 SER A N 1
ATOM 682 C CA . SER A 1 86 ? -10.002 1.629 10.273 1.00 74.88 86 SER A CA 1
ATOM 683 C C . SER A 1 86 ? -11.186 2.617 10.245 1.00 74.88 86 SER A C 1
ATOM 685 O O . SER A 1 86 ? -11.554 3.162 11.284 1.00 74.88 86 SER A O 1
ATOM 687 N N . SER A 1 87 ? -11.802 2.883 9.093 1.00 63.38 87 SER A N 1
ATOM 688 C CA . SER A 1 87 ? -12.802 3.959 8.956 1.00 63.38 87 SER A CA 1
ATOM 689 C C . SER A 1 87 ? -14.249 3.541 9.233 1.00 63.38 87 SER A C 1
ATOM 691 O O . SER A 1 87 ? -15.172 4.324 8.996 1.00 63.38 87 SER A O 1
ATOM 693 N N . ALA A 1 88 ? -14.470 2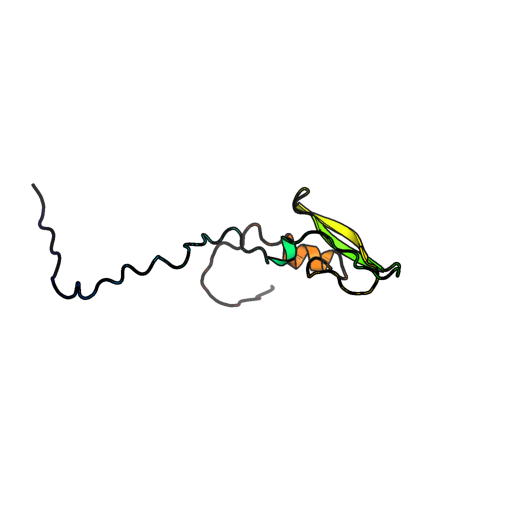.335 9.749 1.00 57.81 88 ALA A N 1
ATOM 694 C CA . ALA A 1 88 ? -15.751 1.958 10.323 1.00 57.81 88 ALA A CA 1
ATOM 695 C C . ALA A 1 88 ? -15.751 2.337 11.813 1.00 57.81 88 ALA A C 1
ATOM 697 O O . ALA A 1 88 ? -15.306 1.565 12.653 1.00 57.81 88 ALA A O 1
ATOM 698 N N . ASN A 1 89 ? -16.299 3.520 12.113 1.00 53.78 89 ASN A N 1
ATOM 699 C CA . ASN A 1 89 ? -16.719 3.965 13.449 1.00 53.78 89 ASN A CA 1
ATOM 700 C C . ASN A 1 89 ? -15.734 4.792 14.304 1.00 53.78 89 ASN A C 1
ATOM 702 O O . ASN A 1 89 ? -15.621 4.577 15.506 1.00 53.78 89 ASN A O 1
ATOM 706 N N . THR A 1 90 ? -15.145 5.847 13.735 1.00 51.56 90 THR A N 1
ATOM 707 C CA . THR A 1 90 ? -14.927 7.069 14.532 1.00 51.56 90 THR A CA 1
ATOM 708 C C . THR A 1 90 ? -16.141 7.962 14.322 1.00 51.56 90 THR A C 1
A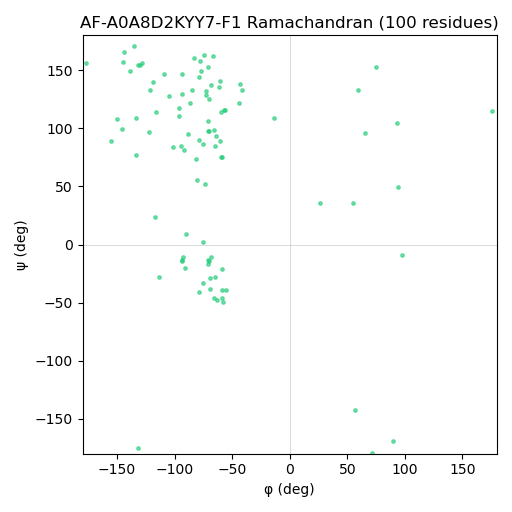TOM 710 O O . THR A 1 90 ? -16.154 8.862 13.479 1.00 51.56 90 THR A O 1
ATOM 713 N N . THR A 1 91 ? -17.215 7.674 15.061 1.00 45.16 91 THR A N 1
ATOM 714 C CA . THR A 1 91 ? -18.210 8.691 15.401 1.00 45.16 91 THR A CA 1
ATOM 715 C C . THR A 1 91 ? -17.476 9.973 15.758 1.00 45.16 91 THR A C 1
ATOM 717 O O . THR A 1 91 ? -16.501 9.946 16.505 1.00 45.16 91 THR A O 1
ATOM 720 N N . ARG A 1 92 ? -17.939 11.086 15.189 1.00 53.28 92 ARG A N 1
ATOM 721 C CA . ARG A 1 92 ? -17.477 12.440 15.487 1.00 53.28 92 ARG A CA 1
ATOM 722 C C . ARG A 1 92 ? -17.714 12.753 16.970 1.00 53.28 92 ARG A C 1
ATOM 724 O O . ARG A 1 92 ? -18.625 13.505 17.296 1.00 53.28 92 ARG A O 1
ATOM 731 N N . THR A 1 93 ? -16.907 12.210 17.872 1.00 46.94 93 THR A N 1
ATOM 732 C CA . THR A 1 93 ? -16.710 12.828 19.175 1.00 46.94 93 THR A CA 1
ATOM 733 C C . THR A 1 93 ? -15.742 13.965 18.918 1.00 46.94 93 THR A C 1
ATOM 735 O O . THR A 1 93 ? -14.525 13.806 18.891 1.00 46.94 93 THR A O 1
ATOM 738 N N . ALA A 1 94 ? -16.316 15.121 18.612 1.00 57.25 94 ALA A N 1
ATOM 739 C CA . ALA A 1 94 ? -15.632 16.384 18.759 1.00 57.25 94 ALA A CA 1
ATOM 740 C C . ALA A 1 94 ? -15.271 16.547 20.246 1.00 57.25 94 ALA A C 1
ATOM 742 O O . ALA A 1 94 ? -16.100 17.029 21.002 1.00 57.25 94 ALA A O 1
ATOM 743 N N . TRP A 1 95 ? -14.102 16.058 20.673 1.00 47.03 95 TRP A N 1
ATOM 744 C CA . TRP A 1 95 ? -13.313 16.565 21.807 1.00 47.03 95 TRP A CA 1
ATOM 745 C C . TRP A 1 95 ? -12.077 15.689 22.068 1.00 47.03 95 TRP A C 1
ATOM 747 O O . TRP A 1 95 ? -12.212 14.556 22.510 1.00 47.03 95 TRP A O 1
ATOM 757 N N . GLY A 1 96 ? -10.893 16.282 21.874 1.00 48.31 96 GLY A N 1
ATOM 758 C CA . GLY A 1 96 ? -9.699 16.072 22.706 1.00 48.31 96 GLY A CA 1
ATOM 759 C C . GLY A 1 96 ? -8.894 14.763 22.573 1.00 48.31 96 GLY A C 1
ATOM 760 O O . GLY A 1 96 ? -9.437 13.718 22.224 1.00 48.31 96 GLY A O 1
ATOM 761 N N . PRO A 1 97 ? -7.576 14.804 22.870 1.00 66.62 97 PRO A N 1
ATOM 762 C CA . PRO A 1 97 ? -6.735 13.620 22.960 1.00 66.62 97 PRO A CA 1
ATOM 763 C C . PRO A 1 97 ? -6.857 13.024 24.365 1.00 66.62 97 PRO A C 1
ATOM 765 O O . PRO A 1 97 ? -6.716 13.752 25.337 1.00 66.62 97 PRO A O 1
ATOM 768 N N . SER A 1 98 ? -7.055 11.715 24.482 1.00 53.44 98 SER A N 1
ATOM 769 C CA . SER A 1 98 ? -6.735 10.987 25.715 1.00 53.44 98 SER A CA 1
ATOM 770 C C . SER A 1 98 ? -6.483 9.527 25.381 1.00 53.44 98 SER A C 1
ATOM 772 O O . SER A 1 98 ? -7.377 8.685 25.418 1.00 53.44 98 SER A O 1
ATOM 774 N N . SER A 1 99 ? -5.225 9.231 25.068 1.00 59.38 99 SER A N 1
ATOM 775 C CA . SER A 1 99 ? -4.650 7.944 25.433 1.00 59.38 99 SER A CA 1
ATOM 776 C C . SER A 1 99 ? -4.578 7.909 26.960 1.00 59.38 99 SER A C 1
ATOM 778 O O . SER A 1 99 ? -3.668 8.490 27.544 1.00 59.38 99 SER A O 1
ATOM 780 N N . ALA A 1 100 ? -5.545 7.263 27.601 1.00 43.47 100 ALA A N 1
ATOM 781 C CA . ALA A 1 100 ? -5.414 6.797 28.975 1.00 43.47 100 ALA A CA 1
ATOM 782 C C . ALA A 1 100 ? -5.644 5.282 28.948 1.00 43.47 100 ALA A C 1
ATOM 784 O O . ALA A 1 100 ? -6.773 4.807 28.844 1.00 43.47 100 ALA A O 1
ATOM 785 N N . ALA A 1 101 ? -4.530 4.554 28.902 1.00 45.00 101 ALA A N 1
ATOM 786 C CA . ALA A 1 101 ? -4.451 3.119 29.146 1.00 45.00 101 ALA A CA 1
ATOM 787 C C . ALA A 1 101 ? -4.512 2.863 30.673 1.00 45.00 101 ALA A C 1
ATOM 789 O O . ALA A 1 101 ? -4.257 3.809 31.424 1.00 45.00 101 ALA A O 1
ATOM 790 N N . PRO A 1 102 ? -4.896 1.650 31.118 1.00 55.81 102 PRO A N 1
ATOM 791 C CA . PRO A 1 102 ? -5.166 1.337 32.527 1.00 55.81 102 PRO A CA 1
ATOM 792 C C . PRO A 1 102 ? -3.939 1.407 33.440 1.00 55.81 102 PRO A C 1
ATOM 794 O O . PRO A 1 102 ? -2.805 1.234 32.935 1.00 55.81 102 PRO A O 1
#

Solvent-accessible surface area (backbone atoms only — not comparable to full-atom values): 6797 Å² total; per-residue (Å²): 139,87,80,84,86,80,76,78,84,86,80,97,72,75,103,64,84,68,76,70,78,74,85,69,66,86,77,57,81,52,56,70,43,44,71,42,72,81,49,37,42,88,42,86,46,90,36,78,29,19,27,46,37,72,92,80,68,41,66,42,81,45,65,30,11,79,40,86,52,61,75,29,61,24,85,39,63,66,59,32,35,64,59,54,60,56,49,81,76,76,70,87,70,91,69,86,91,76,94,76,78,136

Secondary structure (DSSP, 8-state):
-------------SS-------------S--GGGGSPP---S----EEEEEEETTTTEEEEEEE-SS---S--BSSHHHHIIIIITTS--------------